Protein AF-A0A182XHE6-F1 (afdb_monomer_lite)

Secondary structure (DSSP, 8-state):
---SSSSSEEEEEEEEEEPTTS-EEEEEEEEEEEEETTEEEEEEEEEEEE-SS-EEEEEEEEE-------

InterPro domains:
  IPR001610 PAC motif [SM00086] (12-53)
  IPR013655 PAS fold 3 [PF08447] (2-47)
  IPR035965 PAS domain superfamily [SSF55785] (2-50)

Organism: Anopheles quadriannulatus (NCBI:txid34691)

Structure (mmCIF, N/CA/C/O backbone):
data_AF-A0A182XHE6-F1
#
_entry.id   AF-A0A182XHE6-F1
#
loop_
_atom_site.group_PDB
_atom_site.id
_atom_site.type_symbol
_atom_site.label_atom_id
_atom_site.label_alt_id
_atom_site.label_comp_id
_atom_site.label_asym_id
_atom_site.label_entity_id
_atom_site.label_seq_id
_atom_site.pdbx_PDB_ins_code
_atom_site.Cartn_x
_atom_site.Cartn_y
_atom_site.Cartn_z
_atom_site.occupancy
_atom_site.B_iso_or_equiv
_atom_site.auth_seq_id
_atom_site.auth_comp_id
_atom_site.auth_asym_id
_atom_site.auth_atom_id
_atom_site.pdbx_PDB_model_num
ATOM 1 N N . MET A 1 1 ? 5.942 -6.750 13.389 1.00 40.22 1 MET A N 1
ATOM 2 C CA . MET A 1 1 ? 4.516 -6.766 13.787 1.00 40.22 1 MET A CA 1
ATOM 3 C C . MET A 1 1 ? 4.316 -5.868 15.007 1.00 40.22 1 MET A C 1
ATOM 5 O O . MET A 1 1 ? 3.853 -6.307 16.044 1.00 40.22 1 MET A O 1
ATOM 9 N N . GLN A 1 2 ? 4.712 -4.608 14.892 1.00 37.59 2 GLN A N 1
ATOM 10 C CA . GLN A 1 2 ? 4.387 -3.526 15.819 1.00 37.59 2 GLN A CA 1
ATOM 11 C C . GLN A 1 2 ? 4.184 -2.295 14.931 1.00 37.59 2 GLN A C 1
ATOM 13 O O . GLN A 1 2 ? 4.756 -2.280 13.849 1.00 37.59 2 GLN A O 1
ATOM 18 N N . ASP A 1 3 ? 3.331 -1.359 15.344 1.00 41.59 3 ASP A N 1
ATOM 19 C CA . ASP A 1 3 ? 2.978 -0.082 14.677 1.00 41.59 3 ASP A CA 1
ATOM 20 C C . ASP A 1 3 ? 1.546 0.006 14.121 1.00 41.59 3 ASP A C 1
ATOM 22 O O . ASP A 1 3 ? 1.174 1.015 13.531 1.00 41.59 3 ASP A O 1
ATOM 26 N N . PHE A 1 4 ? 0.681 -0.989 14.351 1.00 47.38 4 PHE A N 1
ATOM 27 C CA . PHE A 1 4 ? -0.691 -0.933 13.820 1.00 47.38 4 PHE A CA 1
ATOM 28 C C . PHE A 1 4 ? -1.654 -0.027 14.619 1.00 47.38 4 PHE A C 1
ATOM 30 O O . PHE A 1 4 ? -2.702 0.337 14.099 1.00 47.38 4 PHE A O 1
ATOM 37 N N . ILE A 1 5 ? -1.354 0.350 15.873 1.00 48.97 5 ILE A N 1
ATOM 38 C CA . ILE A 1 5 ? -2.372 0.987 16.746 1.00 48.97 5 ILE A CA 1
ATOM 39 C C . ILE A 1 5 ? -1.899 2.269 17.462 1.00 48.97 5 ILE A C 1
ATOM 41 O O . ILE A 1 5 ? -2.728 3.060 17.899 1.00 48.97 5 ILE A O 1
ATOM 45 N N . SER A 1 6 ? -0.600 2.567 17.538 1.00 45.25 6 SER A N 1
ATOM 46 C CA . SER A 1 6 ? -0.103 3.637 18.424 1.00 45.25 6 SER A CA 1
ATOM 47 C C . SER A 1 6 ? -0.041 5.050 17.817 1.00 45.25 6 SER A C 1
ATOM 49 O O . SER A 1 6 ? 0.092 6.005 18.578 1.00 45.25 6 SER A O 1
ATOM 51 N N . LYS A 1 7 ? -0.144 5.231 16.487 1.00 54.16 7 LYS A N 1
ATOM 52 C CA . LYS A 1 7 ? 0.007 6.563 15.841 1.00 54.16 7 LYS A CA 1
ATOM 53 C C . LYS A 1 7 ? -1.002 6.910 14.737 1.00 54.16 7 LYS A C 1
ATOM 55 O O . LYS A 1 7 ? -0.915 7.988 14.157 1.00 54.16 7 LYS A O 1
ATOM 60 N N . GLY A 1 8 ? -1.960 6.035 14.423 1.00 61.41 8 GLY A N 1
ATOM 61 C CA . GLY A 1 8 ? -2.942 6.286 13.354 1.00 61.41 8 GLY A CA 1
ATOM 62 C C . GLY A 1 8 ? -2.348 6.353 11.939 1.00 61.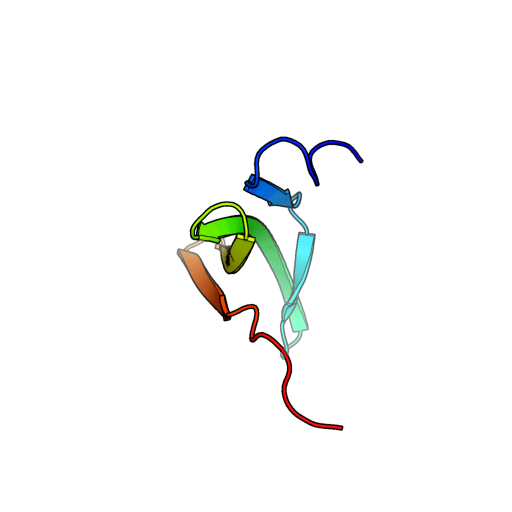41 8 GLY A C 1
ATOM 63 O O . GLY A 1 8 ? -3.057 6.696 11.001 1.00 61.41 8 GLY A O 1
ATOM 64 N N . GLN A 1 9 ? -1.063 6.040 11.775 1.00 57.03 9 GLN A N 1
ATOM 65 C CA . GLN A 1 9 ? -0.341 5.960 10.508 1.00 57.03 9 GLN A CA 1
ATOM 66 C C . GLN A 1 9 ? 0.435 4.644 10.527 1.00 57.03 9 GLN A C 1
ATOM 68 O O . GLN A 1 9 ? 1.177 4.399 11.477 1.00 57.03 9 GLN A O 1
ATOM 73 N N . SER A 1 10 ? 0.270 3.807 9.511 1.00 66.81 10 SER A N 1
ATOM 74 C CA . SER A 1 10 ? 0.992 2.547 9.361 1.00 66.81 10 SER A CA 1
ATOM 75 C C . SER A 1 10 ? 1.443 2.386 7.917 1.00 66.81 10 SER A C 1
ATOM 77 O O . SER A 1 10 ? 0.618 2.417 7.004 1.00 66.81 10 SER A O 1
ATOM 79 N N . GLU A 1 11 ? 2.733 2.173 7.703 1.00 69.75 11 GLU A N 1
ATOM 80 C CA . GLU A 1 11 ? 3.265 1.809 6.395 1.00 69.75 11 GLU A CA 1
ATOM 81 C C . GLU A 1 11 ? 3.443 0.290 6.318 1.00 69.75 11 GLU A C 1
ATOM 83 O O . GLU A 1 11 ? 4.044 -0.338 7.187 1.00 69.75 11 GLU A O 1
ATOM 88 N N . THR A 1 12 ? 2.879 -0.318 5.280 1.00 72.88 12 THR A N 1
ATOM 89 C CA . THR A 1 12 ? 3.083 -1.726 4.946 1.00 72.88 12 THR A CA 1
ATOM 90 C C . THR A 1 12 ? 4.377 -1.857 4.157 1.00 72.88 12 THR A C 1
ATOM 92 O O . THR A 1 12 ? 4.622 -1.090 3.228 1.00 72.88 12 THR A O 1
ATOM 95 N N . SER A 1 13 ? 5.190 -2.861 4.487 1.00 72.94 13 SER A N 1
ATOM 96 C CA . SER A 1 13 ? 6.417 -3.166 3.748 1.00 72.94 13 SER A CA 1
ATOM 97 C C . SER A 1 13 ? 6.145 -3.460 2.265 1.00 72.94 13 SER A C 1
ATOM 99 O O . SER A 1 13 ? 5.069 -3.930 1.900 1.00 72.94 13 SER A O 1
ATOM 101 N N . ARG A 1 14 ? 7.152 -3.223 1.413 1.00 77.62 14 ARG A N 1
ATOM 102 C CA . ARG A 1 14 ? 7.128 -3.532 -0.029 1.00 77.62 14 ARG A CA 1
ATOM 103 C C . ARG A 1 14 ? 6.611 -4.951 -0.290 1.00 77.62 14 ARG A C 1
ATOM 105 O O . ARG A 1 14 ? 7.265 -5.919 0.091 1.00 77.62 14 ARG A O 1
ATOM 112 N N . TYR A 1 15 ? 5.483 -5.069 -0.985 1.00 81.94 15 TYR A N 1
ATOM 113 C CA . TYR A 1 15 ? 4.910 -6.348 -1.401 1.00 81.94 15 TYR A CA 1
ATOM 114 C C . TYR A 1 15 ? 4.766 -6.427 -2.921 1.00 81.94 15 TYR A C 1
ATOM 116 O O . TYR A 1 15 ? 4.823 -5.429 -3.638 1.00 81.94 15 TYR A O 1
ATOM 124 N N . ARG A 1 16 ? 4.626 -7.654 -3.423 1.00 81.56 16 ARG A N 1
ATOM 125 C CA . ARG A 1 16 ? 4.459 -7.934 -4.849 1.00 81.56 16 ARG A CA 1
ATOM 126 C C . ARG A 1 16 ? 2.971 -7.967 -5.173 1.00 81.56 16 ARG A C 1
ATOM 128 O O . ARG A 1 16 ? 2.276 -8.887 -4.753 1.00 81.56 16 ARG A O 1
ATOM 135 N N . PHE A 1 17 ? 2.495 -6.971 -5.908 1.00 82.12 17 PHE A N 1
ATOM 136 C CA . PHE A 1 17 ? 1.133 -6.9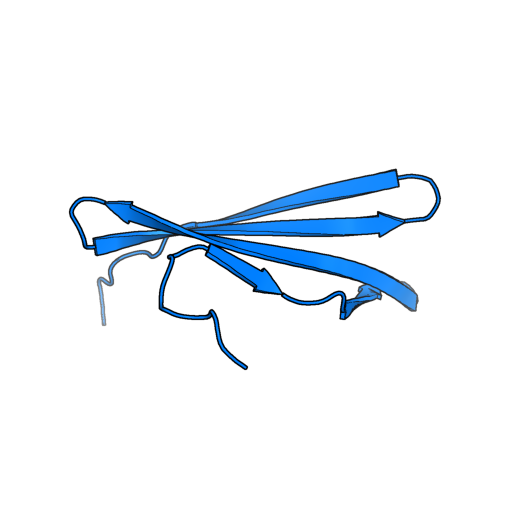35 -6.424 1.00 82.12 17 PHE A CA 1
ATOM 137 C C . PHE A 1 17 ? 1.094 -7.606 -7.795 1.00 82.12 17 PHE A C 1
ATOM 139 O O . PHE A 1 17 ? 1.825 -7.218 -8.707 1.00 82.12 17 PHE A O 1
ATOM 146 N N . LEU A 1 18 ? 0.271 -8.643 -7.930 1.00 80.88 18 LEU A N 1
ATOM 147 C CA . LEU A 1 18 ? 0.159 -9.406 -9.169 1.00 80.88 18 LEU A CA 1
ATOM 148 C C . LEU A 1 18 ? -0.607 -8.594 -10.215 1.00 80.88 18 LEU A C 1
ATOM 150 O O . LEU A 1 18 ? -1.737 -8.164 -9.983 1.00 80.88 18 LEU A O 1
ATOM 154 N N . ALA A 1 19 ? 0.013 -8.391 -11.375 1.00 76.25 19 ALA A N 1
ATOM 155 C CA . ALA A 1 19 ? -0.632 -7.720 -12.492 1.00 76.25 19 ALA A CA 1
ATOM 156 C C . ALA A 1 19 ? -1.601 -8.679 -13.202 1.00 76.25 19 ALA A C 1
ATOM 158 O O . ALA A 1 19 ? -1.306 -9.860 -13.391 1.00 76.25 19 ALA A O 1
ATOM 159 N N . LYS A 1 20 ? -2.749 -8.153 -13.650 1.00 71.38 20 LYS A N 1
ATOM 160 C CA . LYS A 1 20 ? -3.815 -8.924 -14.320 1.00 71.38 20 LYS A CA 1
ATOM 161 C C . LYS A 1 20 ? -3.338 -9.664 -15.580 1.00 71.38 20 LYS A C 1
ATOM 163 O O . LYS A 1 20 ? -3.909 -10.685 -15.939 1.00 71.38 20 LYS A O 1
ATOM 168 N N . THR A 1 21 ? -2.304 -9.154 -16.241 1.00 72.75 21 THR A N 1
ATOM 169 C CA . THR A 1 21 ? -1.744 -9.682 -17.495 1.00 72.75 21 THR A CA 1
ATOM 170 C C . THR A 1 21 ? -0.457 -10.495 -17.301 1.00 72.75 21 THR A C 1
ATOM 172 O O . THR A 1 21 ? 0.204 -10.816 -18.282 1.00 72.75 21 THR A O 1
ATOM 175 N N . GLY A 1 22 ? -0.103 -10.847 -16.059 1.00 73.81 22 GLY A N 1
ATOM 176 C CA . GLY A 1 22 ? 1.150 -11.529 -15.726 1.00 73.81 22 GLY A CA 1
ATOM 177 C C . GLY A 1 22 ? 2.267 -10.553 -15.340 1.00 73.81 22 GLY A C 1
ATOM 178 O O . GLY A 1 22 ? 2.370 -9.455 -15.883 1.00 73.81 22 GLY A O 1
ATOM 179 N N . GLY A 1 23 ? 3.081 -10.948 -14.358 1.00 82.50 23 GLY A N 1
ATOM 180 C CA . GLY A 1 23 ? 4.112 -10.110 -13.736 1.00 82.50 23 GLY A CA 1
ATOM 181 C C . GLY A 1 23 ? 3.757 -9.666 -12.313 1.00 82.50 23 GLY A C 1
ATOM 182 O O . GLY A 1 23 ? 2.640 -9.864 -11.830 1.00 82.50 23 GLY A O 1
ATOM 183 N N . TYR A 1 24 ? 4.730 -9.073 -11.625 1.00 78.38 24 TYR A N 1
ATOM 184 C CA . TYR A 1 24 ? 4.546 -8.470 -10.308 1.00 78.38 24 TYR A CA 1
ATOM 185 C C . TYR A 1 24 ? 5.025 -7.022 -10.334 1.00 78.38 24 TYR A C 1
ATOM 187 O O . TYR A 1 24 ? 6.090 -6.721 -10.868 1.00 78.38 24 TYR A O 1
ATOM 195 N N . ALA A 1 25 ? 4.248 -6.133 -9.732 1.00 81.94 25 ALA A N 1
ATOM 196 C CA . ALA A 1 25 ? 4.672 -4.777 -9.447 1.00 81.94 25 ALA A CA 1
ATOM 197 C C . ALA A 1 25 ? 5.044 -4.675 -7.970 1.00 81.94 25 ALA A C 1
ATOM 199 O O . ALA A 1 25 ? 4.386 -5.259 -7.106 1.00 81.94 25 ALA A O 1
ATOM 200 N N . TRP A 1 26 ? 6.110 -3.943 -7.672 1.00 85.56 26 TRP A N 1
ATOM 201 C CA . TRP A 1 26 ? 6.453 -3.631 -6.294 1.00 85.56 26 TRP A CA 1
ATOM 202 C C . TRP A 1 26 ? 5.516 -2.540 -5.801 1.00 85.56 26 TRP A C 1
ATOM 204 O O . TRP A 1 26 ? 5.457 -1.468 -6.393 1.00 85.56 26 TRP A O 1
ATOM 214 N N . VAL A 1 27 ? 4.773 -2.812 -4.734 1.00 84.56 27 VAL A N 1
ATOM 215 C CA . VAL A 1 27 ? 3.819 -1.866 -4.159 1.00 84.56 27 VAL A CA 1
ATOM 216 C C . VAL A 1 27 ? 4.142 -1.631 -2.693 1.00 84.56 27 VAL A C 1
ATOM 218 O O . VAL A 1 27 ? 4.477 -2.560 -1.959 1.00 84.56 27 VAL A O 1
ATOM 221 N N . VAL A 1 28 ? 4.055 -0.374 -2.270 1.00 85.19 28 VAL A N 1
ATOM 222 C CA . VAL A 1 28 ? 4.122 0.041 -0.863 1.00 85.19 28 VAL A CA 1
ATOM 223 C C . VAL A 1 28 ? 2.796 0.675 -0.502 1.00 85.19 28 VAL A C 1
ATOM 225 O O . VAL A 1 28 ? 2.342 1.556 -1.224 1.00 85.19 28 VAL A O 1
ATOM 228 N N . THR A 1 29 ? 2.174 0.258 0.597 1.00 82.56 29 THR A N 1
ATOM 229 C CA . THR A 1 29 ? 0.900 0.840 1.037 1.00 82.56 29 THR A CA 1
ATOM 230 C C . THR A 1 29 ? 1.087 1.573 2.350 1.00 82.56 29 THR A C 1
ATOM 232 O O . THR A 1 29 ? 1.402 0.954 3.358 1.00 82.56 29 THR A O 1
ATOM 235 N N . GLN A 1 30 ? 0.825 2.872 2.363 1.00 83.25 30 GLN A N 1
ATOM 236 C CA . GLN A 1 30 ? 0.766 3.681 3.570 1.00 83.25 30 GLN A CA 1
ATOM 237 C C . GLN A 1 30 ? -0.695 3.926 3.943 1.00 83.25 30 GLN A C 1
ATOM 239 O O . GLN A 1 30 ? -1.434 4.560 3.195 1.00 83.25 30 GLN A O 1
ATOM 244 N N . ALA A 1 31 ? -1.125 3.407 5.086 1.00 80.62 31 ALA A N 1
ATOM 245 C CA . ALA A 1 31 ? -2.466 3.596 5.615 1.00 80.62 31 ALA A CA 1
ATOM 246 C C . ALA A 1 31 ? -2.467 4.633 6.747 1.00 80.62 31 ALA A C 1
ATOM 248 O O . ALA A 1 31 ? -1.661 4.586 7.671 1.00 80.62 31 ALA A O 1
ATOM 249 N N . THR A 1 32 ? -3.412 5.555 6.677 1.00 80.31 32 THR A N 1
ATOM 250 C CA . THR A 1 32 ? -3.562 6.736 7.520 1.00 80.31 32 THR A CA 1
ATOM 251 C C . THR A 1 32 ? -5.005 6.770 7.999 1.00 80.31 32 THR A C 1
ATOM 253 O O . THR A 1 32 ? -5.927 6.985 7.216 1.00 80.31 32 THR A O 1
ATOM 256 N N . VAL A 1 33 ? -5.231 6.569 9.291 1.00 78.25 33 VAL A N 1
ATOM 257 C CA . VAL A 1 33 ? -6.556 6.697 9.899 1.00 78.25 33 VAL A CA 1
ATOM 258 C C . VAL A 1 33 ? -6.800 8.164 10.237 1.00 78.25 33 VAL A C 1
ATOM 260 O O . VAL A 1 33 ? -6.068 8.778 11.010 1.00 78.25 33 VAL A O 1
ATOM 263 N N . ILE A 1 34 ? -7.854 8.729 9.658 1.00 81.31 34 ILE A N 1
ATOM 264 C CA . ILE A 1 34 ? -8.350 10.065 9.969 1.00 81.31 34 ILE A CA 1
ATOM 265 C C . ILE A 1 34 ? -9.361 9.941 11.106 1.00 81.31 34 ILE A C 1
ATOM 267 O O . ILE A 1 34 ? -10.410 9.299 10.969 1.00 81.31 34 ILE A O 1
ATOM 271 N N . TYR A 1 35 ? -9.050 10.594 12.221 1.00 73.94 35 TYR A N 1
ATOM 272 C CA . TYR A 1 35 ? -9.925 10.690 13.381 1.00 73.94 35 TYR A CA 1
ATOM 273 C C . TYR A 1 35 ? -10.717 11.998 13.336 1.00 73.94 35 TYR A C 1
ATOM 275 O O . TYR A 1 35 ? -10.149 13.072 13.166 1.00 73.94 35 TYR A O 1
ATOM 283 N N . ASP A 1 36 ? -12.027 11.904 13.538 1.00 74.75 36 ASP A N 1
ATOM 284 C CA . ASP A 1 36 ? -12.933 13.032 13.740 1.00 74.75 36 ASP A CA 1
ATOM 285 C C . ASP A 1 36 ? -13.468 12.956 15.174 1.00 74.75 36 ASP A C 1
ATOM 287 O O . ASP A 1 36 ? -14.091 11.963 15.558 1.00 74.75 36 ASP A O 1
ATOM 291 N N . LYS A 1 37 ? -13.171 13.965 16.003 1.00 70.94 37 LYS A N 1
ATOM 292 C CA . LYS A 1 37 ? -13.585 14.030 17.422 1.00 70.94 37 LYS A CA 1
ATOM 293 C C . LYS A 1 37 ? -13.331 12.720 18.194 1.00 70.94 37 LYS A C 1
ATOM 295 O O . LYS A 1 37 ? -14.235 12.179 18.829 1.00 70.94 37 LYS A O 1
ATOM 300 N N . GLN A 1 38 ? -12.102 12.197 18.106 1.00 70.62 38 GLN A N 1
ATOM 301 C CA . GLN A 1 38 ? -11.653 10.935 18.729 1.00 70.62 38 GLN A CA 1
ATOM 302 C C . GLN A 1 38 ? -12.330 9.653 18.203 1.00 70.62 38 GLN A C 1
ATOM 304 O O . GLN A 1 38 ? -12.152 8.575 18.765 1.00 70.62 38 GLN A O 1
ATOM 309 N N . LYS A 1 39 ? -13.084 9.730 17.102 1.00 73.12 39 LYS A N 1
ATOM 310 C CA . LYS A 1 39 ? -13.692 8.575 16.432 1.00 73.12 39 LYS A CA 1
ATOM 311 C C . LYS A 1 39 ? -13.043 8.386 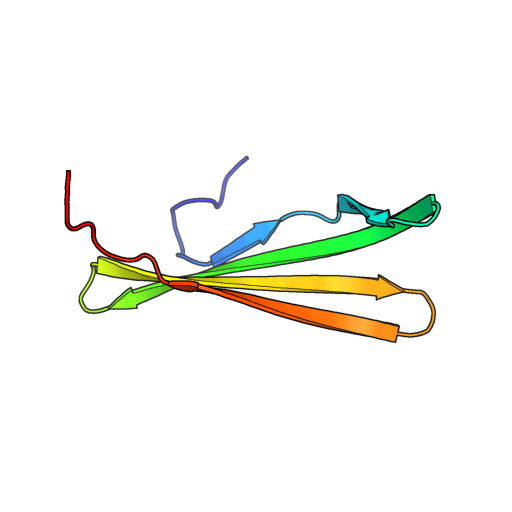15.055 1.00 73.12 39 LYS A C 1
ATOM 313 O O . LYS A 1 39 ? -12.937 9.363 14.319 1.00 73.12 39 LYS A O 1
ATOM 318 N N . PRO A 1 40 ? -12.615 7.171 14.670 1.00 71.38 40 PRO A N 1
ATOM 319 C CA . PRO A 1 40 ? -12.097 6.937 13.324 1.00 71.38 40 PRO A CA 1
ATOM 320 C C . PRO A 1 40 ? -13.216 7.200 12.301 1.00 71.38 40 PRO A C 1
ATOM 322 O O . PRO A 1 40 ? -14.271 6.568 12.357 1.00 71.38 40 PRO A O 1
ATOM 325 N N . HIS A 1 41 ? -13.016 8.183 11.420 1.00 80.69 41 HIS A N 1
ATOM 326 C CA . HIS A 1 41 ? -13.999 8.629 10.421 1.00 80.69 41 HIS A CA 1
ATOM 327 C C . HIS A 1 41 ? -13.711 8.017 9.049 1.00 80.69 41 HIS A C 1
ATOM 329 O O . HIS A 1 41 ? -14.610 7.521 8.369 1.00 80.69 41 HIS A O 1
ATOM 335 N N . SER A 1 42 ? -12.440 8.038 8.651 1.00 76.69 42 SER A N 1
ATOM 336 C CA . SER A 1 42 ? -11.978 7.543 7.356 1.00 76.69 42 SER A CA 1
ATOM 337 C C . SER A 1 42 ? -10.606 6.915 7.492 1.00 76.69 42 SER A C 1
ATOM 339 O O . SER A 1 42 ? -9.820 7.309 8.347 1.00 76.69 42 SER A O 1
ATOM 341 N N . VAL A 1 43 ? -10.301 5.974 6.609 1.00 79.50 43 VAL A N 1
ATOM 342 C CA . VAL A 1 43 ? -8.947 5.466 6.412 1.00 79.50 43 VAL A CA 1
ATOM 343 C C . VAL A 1 43 ? -8.518 5.832 5.001 1.00 79.50 43 VAL A C 1
ATOM 345 O O . VAL A 1 43 ? -9.235 5.578 4.032 1.00 79.50 43 VAL A O 1
ATOM 348 N N . VAL A 1 44 ? -7.363 6.469 4.896 1.00 80.75 44 VAL A N 1
ATOM 349 C CA . VAL A 1 44 ? -6.709 6.793 3.634 1.00 80.75 44 VAL A CA 1
ATOM 350 C C . VAL A 1 44 ? -5.587 5.797 3.436 1.00 80.75 44 VAL A C 1
ATOM 352 O O . VAL A 1 44 ? -4.687 5.720 4.260 1.00 80.75 44 VAL A O 1
ATOM 355 N N . CYS A 1 45 ? -5.634 5.037 2.354 1.00 80.69 45 CYS A N 1
ATOM 356 C CA . CYS A 1 45 ? -4.581 4.118 1.957 1.00 80.69 45 CYS A CA 1
ATOM 357 C C . CYS A 1 45 ? -3.919 4.654 0.688 1.00 80.69 45 CYS A C 1
ATOM 359 O O . CYS A 1 45 ? -4.550 4.736 -0.364 1.00 80.69 45 CYS A O 1
ATOM 361 N N . VAL A 1 46 ? -2.646 5.010 0.771 1.00 82.69 46 VAL A N 1
ATOM 362 C CA . VAL A 1 46 ? -1.829 5.449 -0.359 1.00 82.69 46 VAL A CA 1
ATOM 363 C C . VAL A 1 46 ? -0.997 4.265 -0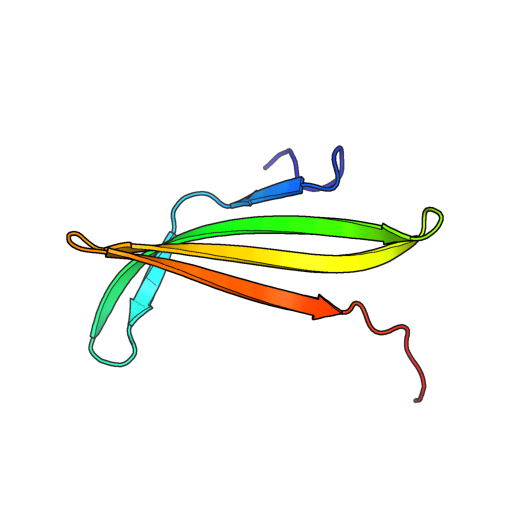.830 1.00 82.69 46 VAL A C 1
ATOM 365 O O . VAL A 1 46 ? -0.195 3.741 -0.067 1.00 82.69 46 VAL A O 1
ATOM 368 N N . ASN A 1 47 ? -1.193 3.819 -2.068 1.00 83.44 47 ASN A N 1
ATOM 369 C CA . ASN A 1 47 ? -0.433 2.720 -2.659 1.00 83.44 47 ASN A CA 1
ATOM 370 C C . ASN A 1 47 ? 0.551 3.281 -3.687 1.00 83.44 47 ASN A C 1
ATOM 372 O O . ASN A 1 47 ? 0.137 3.858 -4.692 1.00 83.44 47 ASN A O 1
ATOM 376 N N . TYR A 1 48 ? 1.842 3.094 -3.446 1.00 84.06 48 TYR A N 1
ATOM 377 C CA . TYR A 1 48 ? 2.928 3.480 -4.334 1.00 84.06 48 TYR A CA 1
ATOM 378 C C . TYR A 1 48 ? 3.353 2.275 -5.159 1.00 84.06 48 TYR A C 1
ATOM 380 O O . TYR A 1 48 ? 3.960 1.347 -4.627 1.00 84.06 48 TYR A O 1
ATOM 388 N N . VAL A 1 49 ? 3.046 2.284 -6.453 1.00 82.94 49 VAL A N 1
ATOM 389 C CA . VAL A 1 49 ? 3.531 1.272 -7.394 1.00 82.94 49 VAL A CA 1
ATOM 390 C C . VAL A 1 49 ? 4.889 1.722 -7.922 1.00 82.94 49 VAL A C 1
ATOM 392 O O . VAL A 1 49 ? 4.988 2.704 -8.656 1.00 82.94 49 VAL A O 1
ATOM 395 N N . LEU A 1 50 ? 5.933 0.998 -7.539 1.00 77.69 50 LEU A N 1
ATOM 396 C CA . LEU A 1 50 ? 7.309 1.183 -7.977 1.00 77.69 50 LEU A CA 1
ATOM 397 C C . LEU A 1 50 ? 7.483 0.472 -9.325 1.00 77.69 50 LEU A C 1
ATOM 399 O O . LEU A 1 50 ? 7.638 -0.751 -9.376 1.00 77.69 50 LEU A O 1
ATOM 403 N N . SER A 1 51 ? 7.433 1.238 -10.414 1.00 76.56 51 SER A N 1
ATOM 404 C CA . SER A 1 51 ? 7.832 0.773 -11.748 1.00 76.56 51 SER A CA 1
ATOM 405 C C . SER A 1 51 ? 9.142 1.461 -12.160 1.00 76.56 51 SER A C 1
ATOM 407 O O . SER A 1 51 ? 9.404 2.561 -11.672 1.00 76.56 51 SER A O 1
ATOM 409 N N . PRO A 1 52 ? 9.961 0.856 -13.042 1.00 72.56 52 PRO A N 1
ATOM 410 C CA . PRO A 1 52 ? 11.276 1.391 -13.420 1.00 72.56 52 PRO A CA 1
ATOM 411 C C . PRO A 1 52 ? 11.223 2.830 -13.945 1.00 72.56 52 PRO A C 1
ATOM 413 O O . PRO A 1 52 ? 12.092 3.634 -13.628 1.00 72.56 52 PRO A O 1
ATOM 416 N N . ASP A 1 53 ? 10.167 3.160 -14.689 1.00 71.88 53 ASP A N 1
ATOM 417 C CA . ASP A 1 53 ? 10.033 4.454 -15.361 1.00 71.88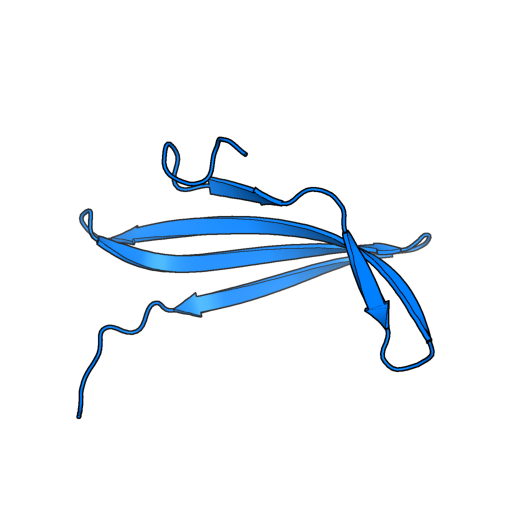 53 ASP A CA 1
ATOM 418 C C . ASP A 1 53 ? 9.044 5.404 -14.675 1.00 71.88 53 ASP A C 1
ATOM 420 O O . ASP A 1 53 ? 9.022 6.599 -14.971 1.00 71.88 53 ASP A O 1
ATOM 424 N N . LYS A 1 54 ? 8.170 4.889 -13.795 1.00 66.25 54 LYS A N 1
ATOM 425 C CA . LYS A 1 54 ? 7.066 5.659 -13.197 1.00 66.25 54 LYS A CA 1
ATOM 426 C C . LYS A 1 54 ? 6.709 5.168 -11.798 1.00 66.25 54 LYS A C 1
ATOM 428 O O . LYS A 1 54 ? 6.517 3.975 -11.571 1.00 66.25 54 LYS A O 1
ATOM 433 N N . VAL A 1 55 ? 6.512 6.116 -10.886 1.00 75.00 55 VAL A N 1
ATOM 434 C CA . VAL A 1 55 ? 5.852 5.869 -9.600 1.00 75.00 55 VAL A CA 1
ATOM 435 C C . VAL A 1 55 ? 4.381 6.226 -9.758 1.00 75.00 55 VAL A C 1
ATOM 437 O O . VAL A 1 55 ? 4.046 7.390 -9.972 1.00 75.00 55 VAL A O 1
ATOM 440 N N . LEU A 1 56 ? 3.496 5.231 -9.682 1.00 77.44 56 LEU A N 1
ATOM 441 C CA . LEU A 1 56 ? 2.055 5.487 -9.655 1.00 77.44 56 LEU A CA 1
ATOM 442 C C . LEU A 1 56 ? 1.599 5.587 -8.206 1.00 77.44 56 LEU A C 1
ATOM 444 O O . LEU A 1 56 ? 1.818 4.667 -7.419 1.00 77.44 56 LEU A O 1
ATOM 448 N N . VAL A 1 57 ? 0.953 6.701 -7.871 1.00 78.44 57 VAL A N 1
ATOM 449 C CA . VAL A 1 57 ? 0.357 6.924 -6.554 1.00 78.44 57 VAL A CA 1
ATOM 450 C C . VAL A 1 57 ? -1.143 6.704 -6.671 1.00 78.44 57 VAL A C 1
ATOM 452 O O . VAL A 1 57 ? -1.847 7.471 -7.326 1.00 78.44 57 VAL A O 1
ATOM 455 N N . LEU A 1 58 ? -1.632 5.632 -6.056 1.00 76.75 58 LEU A N 1
ATOM 456 C CA . LEU A 1 58 ? -3.049 5.296 -6.018 1.00 76.75 58 LEU A CA 1
ATOM 457 C C . LEU A 1 58 ? -3.603 5.599 -4.630 1.00 76.75 58 LEU A C 1
ATOM 459 O O . LEU A 1 58 ? -3.278 4.922 -3.652 1.00 76.75 58 LEU A O 1
ATOM 463 N N . PHE A 1 59 ? -4.469 6.607 -4.559 1.00 76.38 59 PHE A N 1
ATOM 464 C CA . PHE A 1 59 ? -5.184 6.967 -3.342 1.00 76.38 59 PHE A CA 1
ATOM 465 C C . PHE A 1 59 ? -6.476 6.160 -3.233 1.00 76.38 59 PHE A C 1
ATOM 467 O O . PHE A 1 59 ? -7.387 6.310 -4.044 1.00 76.38 59 PHE A O 1
ATOM 474 N N . PHE A 1 60 ? -6.569 5.330 -2.201 1.00 72.62 60 PHE A N 1
ATOM 475 C CA . PHE A 1 60 ? -7.793 4.652 -1.805 1.00 72.62 60 PHE A CA 1
ATOM 476 C C . PHE A 1 60 ? -8.337 5.297 -0.536 1.00 72.62 60 PHE A C 1
ATOM 478 O O . PHE A 1 60 ? -7.735 5.211 0.531 1.00 72.62 60 PHE A O 1
ATOM 485 N N . PHE A 1 61 ? -9.496 5.939 -0.648 1.00 70.25 61 PHE A N 1
ATOM 486 C CA . PHE A 1 61 ? -10.227 6.464 0.499 1.00 70.25 61 PHE A CA 1
ATOM 487 C C . PHE A 1 61 ? -11.320 5.477 0.886 1.00 70.25 61 PHE A C 1
ATOM 489 O O . PHE A 1 61 ? -12.356 5.391 0.228 1.00 70.25 61 PHE A O 1
ATOM 496 N N . THR A 1 62 ? -11.113 4.765 1.987 1.00 64.19 62 THR A N 1
ATOM 497 C CA . THR A 1 62 ? -12.165 3.950 2.588 1.00 64.19 62 THR A CA 1
ATOM 498 C C . THR A 1 62 ? -12.819 4.781 3.681 1.00 64.19 62 THR A C 1
ATOM 500 O O . THR A 1 62 ? -12.300 4.916 4.791 1.00 64.19 62 THR A O 1
ATOM 503 N N . LYS A 1 63 ? -13.975 5.379 3.370 1.00 64.06 63 LYS A N 1
ATOM 504 C CA . LYS A 1 63 ? -14.816 5.999 4.398 1.00 64.06 63 LYS A CA 1
ATOM 505 C C . LYS A 1 63 ? -15.299 4.891 5.325 1.00 64.06 63 LYS A C 1
ATOM 507 O O . LYS A 1 63 ? -15.968 3.963 4.868 1.00 64.06 63 LYS A O 1
ATOM 512 N N . LEU A 1 64 ? -14.973 4.989 6.612 1.00 64.06 64 LEU A N 1
ATOM 513 C CA . LEU A 1 64 ? -15.451 4.054 7.622 1.00 64.06 64 LEU A CA 1
ATOM 514 C C . LEU A 1 64 ? -16.930 4.389 7.869 1.00 64.06 64 LEU A C 1
ATOM 516 O O . LEU A 1 64 ? -17.284 5.134 8.781 1.00 64.06 64 LEU A O 1
A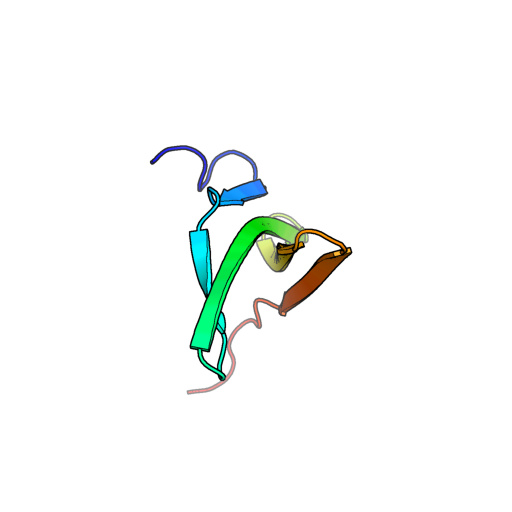TOM 520 N N . ARG A 1 65 ? -17.806 3.950 6.957 1.00 50.16 65 ARG A N 1
ATOM 521 C CA . ARG A 1 65 ? -19.246 4.201 7.038 1.00 50.16 65 ARG A CA 1
ATOM 522 C C . ARG A 1 65 ? -19.743 3.590 8.347 1.00 50.16 65 ARG A C 1
ATOM 524 O O . ARG A 1 65 ? -19.692 2.377 8.527 1.00 50.16 65 ARG A O 1
ATOM 531 N N . ARG A 1 66 ? -20.222 4.438 9.261 1.00 49.66 66 ARG A N 1
ATOM 532 C CA . ARG A 1 66 ? -21.027 3.979 10.391 1.00 49.66 66 ARG A CA 1
ATOM 533 C C . ARG A 1 66 ? -22.289 3.317 9.845 1.00 49.66 66 ARG A C 1
ATOM 535 O O . ARG A 1 66 ? -23.010 3.909 9.050 1.00 49.66 66 ARG A O 1
ATOM 542 N N . ASN A 1 67 ? -22.460 2.086 10.290 1.00 48.28 67 ASN A N 1
ATOM 543 C CA . ASN A 1 67 ? -23.559 1.164 10.081 1.00 48.28 67 ASN A CA 1
ATOM 544 C C . ASN A 1 67 ? -24.965 1.796 10.187 1.00 48.28 67 ASN A C 1
ATOM 546 O O . ASN A 1 67 ? -25.236 2.500 11.158 1.00 48.28 67 ASN A O 1
ATOM 550 N N . THR A 1 68 ? -25.839 1.453 9.238 1.00 42.28 68 THR A N 1
ATOM 551 C CA . THR A 1 68 ? -27.313 1.330 9.334 1.00 42.28 68 THR A CA 1
ATOM 552 C C . THR A 1 68 ? -27.740 0.682 8.002 1.00 42.28 68 THR A C 1
ATOM 554 O O . THR A 1 68 ? -27.431 1.239 6.955 1.00 42.28 68 THR A O 1
ATOM 557 N N . LEU A 1 69 ? -28.344 -0.506 7.893 1.00 44.34 69 LEU A N 1
ATOM 558 C CA . LEU A 1 69 ? -29.298 -1.246 8.723 1.00 44.34 69 LEU A CA 1
ATOM 559 C C . LEU A 1 69 ? -29.261 -2.761 8.370 1.00 44.34 69 LEU A C 1
ATOM 561 O O . LEU A 1 69 ? -29.084 -3.075 7.195 1.00 44.34 69 LEU A O 1
ATOM 565 N N . TRP A 1 70 ? -29.533 -3.598 9.390 1.00 42.31 70 TRP A N 1
ATOM 566 C CA . TRP A 1 70 ? -29.810 -5.058 9.453 1.00 42.31 70 TRP A CA 1
ATOM 567 C C . TRP A 1 70 ? -28.714 -6.050 9.047 1.00 42.31 70 TRP A C 1
ATOM 569 O O . TRP A 1 70 ? -28.453 -6.229 7.840 1.00 42.31 70 TRP A O 1
#

Radius of gyration: 15.01 Å; chains: 1; bounding box: 41×26×36 Å

Foldseek 3Di:
DDDPPDAQKDKDPFDWDADPVGDTWTKIWIWGFDDDPNHGQKIWIWIWTDDPVDTDTDIDIGGPDDDDDD

Sequence (70 aa):
MQDFISKGQSETSRYRFLAKTGGYAWVVTQATVIYDKQKPHSVVCVNYVLSPDKVLVLFFFTKLRRNTLW

pLDDT: mean 70.37, std 13.35, range [37.59, 85.56]